Protein 4ZGM (pdb70)

Sequence (128 aa):
TVSLWETVQKWREYRRQCQRSLTEDPPPATDLFCNRTFDEYACWPDGEPGSFVNVSCPWYLPWASSVPQGHVYRFCTAEGLWLQKDNSSLPWRDLSECEEGTFTTSDVSSYLEGQAAKEFIAWLVRGRG

Foldseek 3Di:
DDDPVQLVVLLVVQVVVLVVCLPPPDDDPDLLWAPWDDPSQDTFHTHDAFAKGWDAHRCSDPCCVVLVPFIKIWGQHSNRYIDPDPPDPHTDMGCPSNDD/DDDPVNVVVVVVVVVVVVVVVCVVVPVD

InterPro domains:
  IPR000832 GPCR, family 2, secretin-like [PF00002] (144-398)
  IPR000832 GPCR, family 2, secretin-like [PR00249] (146-170)
  IPR000832 GPCR, family 2, secretin-like [PR00249] (178-202)
  IPR000832 GPCR, family 2, secretin-like [PR00249] (228-251)
  IPR000832 GPCR, family 2, secretin-like [PR00249] (266-291)
  IPR000832 GPCR, family 2, secretin-like [PR00249] (307-332)
  IPR000832 GPCR, family 2, secretin-like [PR00249] (349-369)
  IPR000832 GPCR, family 2, secretin-like [PR00249] (384-405)
  IPR001879 GPCR, family 2, extracellular hormone receptor domain [PF02793] (60-128)
  IPR001879 GPCR, family 2, extracellular hormone receptor domain [PS50227] (45-130)
  IPR001879 GPCR, family 2, extracellular hormone receptor domain [SM00008] (58-135)
  IPR003290 GPCR, family 2, glucagon-like peptide-1/glucagon receptor [PR01353] (12-25)
  IPR003290 GPCR, family 2, glucagon-like peptide-1/glucagon receptor [PR01353] (37-54)
  IPR003290 GPCR, family 2, glucagon-like peptide-1/glucagon receptor [PR01353] (73-84)
  IPR003290 GPCR, family 2, glucagon-like peptide-1/glucagon receptor [PR01353] (369-385)
  IPR003292 GPCR, family 2, glucagon-like peptide-1 receptor [PR01355] (16-37)
  IPR003292 GPCR, family 2, glucagon-like peptide-1 receptor [PR01355] (47-61)
  IPR003292 GPCR, family 2, glucagon-like peptide-1 receptor [PR01355] (91-102)
  IPR003292 GPCR, family 2, glucagon-like peptide-1 receptor [PR01355] (110-119)
  IPR003292 GPCR, family 2, glucagon-like peptide-1 receptor [PR01355] (127-148)

Secondary structure (DSSP, 8-state):
---HHHHHHHHHHHHHHHHHHHHHSPPPSSTTSBP-EE-SS-EEPPB-TTEEEEEEPPTTSTTGGG-TT-EEEEEE-TTSSB-B-TTSSSBP-B-GGG--/---HHHHHHHHHHHHHHHHHHHHHTT--

Radius of gyration: 16.76 Å; Cα contacts (8 Å, |Δi|>4): 198; chains: 2; bounding box: 42×32×52 Å

CATH classification: 4.10.1240.10

Organism: Homo sapiens (NCBI:txid9606)

Nearest PDB structures (foldseek):
  5otv-assemb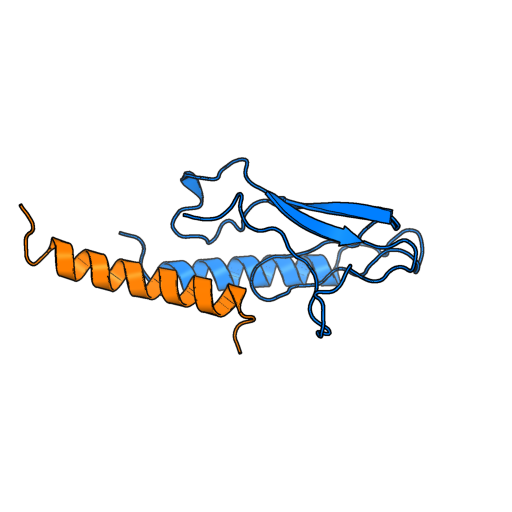ly2_A  TM=1.002E+00  e=1.399E-19  Homo sapiens
  5otv-assembly1_C  TM=1.002E+00  e=2.028E-18  Homo sapiens
  5e94-assembly1_G  TM=9.799E-01  e=1.396E-18  Homo sapiens
  7ki1-assembly1_R  TM=9.760E-01  e=6.211E-18  Homo sapiens
  5vai-assembly1_R  TM=9.695E-01  e=4.263E-16  Oryctolagus cuniculus

Solvent-accessible surface area: 8155 Å² total; per-residue (Å²): 128,43,48,73,149,73,0,29,85,84,10,126,58,22,71,116,69,4,91,123,41,48,115,125,69,105,116,37,100,58,140,87,41,0,104,52,43,31,27,40,5,0,28,1,61,31,1,111,51,44,30,130,13,82,21,71,12,0,108,1,6,28,32,24,102,88,21,95,146,9,55,0,57,6,47,0,24,69,124,16,109,33,72,89,107,131,163,38,101,105,34,78,59,49,29,69,76,3,117,131,114,111,143,120,67,66,81,59,52,138,116,108,8,44,42,1,59,103,21,9,38,77,0,52,167,34,88,113

Structure (mmCIF, N/CA/C/O backbone):
data_4ZGM
#
_entry.id   4ZGM
#
_cell.length_a   95.610
_cell.length_b   35.790
_cell.length_c   42.680
_cell.angle_alpha   90.00
_cell.angle_beta   90.00
_cell.angle_gamma   90.00
#
_symmetry.space_group_name_H-M   'P 21 21 2'
#
loop_
_entity.id
_entity.type
_entity.pdbx_description
1 polymer 'Glucagon-like peptide 1 receptor'
2 polymer 'Semaglutide peptide backbone; 8Aib,34R-GLP-1(7-37)-OH'
3 non-polymer 3,6,9,12,15,18-hexaoxahexacosan-1-ol
4 water water
#
loop_
_atom_site.group_PDB
_atom_site.id
_atom_site.type_symbol
_atom_site.label_atom_id
_atom_site.label_alt_id
_atom_site.label_comp_id
_atom_site.label_asym_id
_atom_site.label_entity_id
_atom_site.label_seq_id
_atom_site.pdbx_PDB_ins_code
_atom_site.Cartn_x
_atom_site.Cartn_y
_atom_site.Cartn_z
_atom_site.occupancy
_atom_site.B_iso_or_equiv
_atom_site.auth_seq_id
_atom_site.auth_comp_id
_atom_site.auth_asym_id
_atom_site.auth_atom_id
_atom_site.pdbx_PDB_model_num
ATOM 1 N N . THR A 1 6 ? 4.263 40.036 28.041 1.00 48.52 29 THR A N 1
ATOM 2 C CA . THR A 1 6 ? 4.207 40.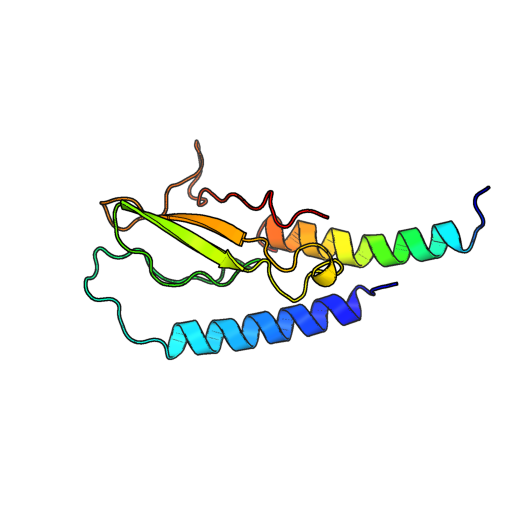622 26.708 1.00 50.26 29 THR A CA 1
ATOM 3 C C . THR A 1 6 ? 5.609 41.029 26.249 1.00 41.80 29 THR A C 1
ATOM 4 O O . THR A 1 6 ? 6.566 40.954 27.024 1.00 47.71 29 THR A O 1
ATOM 14 N N . VAL A 1 7 ? 5.734 41.469 25.000 1.00 37.51 30 VAL A N 1
ATOM 15 C CA . VAL A 1 7 ? 7.059 41.720 24.418 1.00 32.34 30 VAL A CA 1
ATOM 16 C C . VAL A 1 7 ? 7.638 43.038 24.913 1.00 21.83 30 VAL A C 1
ATOM 17 O O . VAL A 1 7 ? 7.027 44.086 24.735 1.00 28.58 30 VAL A O 1
ATOM 30 N N . SER A 1 8 ? 8.849 42.996 25.464 1.00 25.06 31 SER A N 1
ATOM 31 C CA . SER A 1 8 ? 9.417 44.174 26.109 1.00 23.27 31 SER A CA 1
ATOM 32 C C . SER A 1 8 ? 10.167 45.069 25.159 1.00 19.85 31 SER A C 1
ATOM 33 O O . SER A 1 8 ? 10.555 44.644 24.067 1.00 20.92 31 SER A O 1
ATOM 41 N N . LEU A 1 9 ? 10.382 46.312 25.573 1.00 19.41 32 LEU A N 1
ATOM 42 C CA . LEU A 1 9 ? 11.205 47.241 24.796 1.00 17.36 32 LEU A CA 1
ATOM 43 C C . LEU A 1 9 ? 12.603 46.664 24.570 1.00 22.08 32 LEU A C 1
ATOM 44 O O . LEU A 1 9 ? 13.156 46.706 23.462 1.00 19.21 32 LEU A O 1
ATOM 60 N N . TRP A 1 10 ? 13.196 46.112 25.624 1.00 20.91 33 TRP A N 1
ATOM 61 C CA . TRP A 1 10 ? 14.590 45.709 25.538 1.00 19.95 33 TRP A CA 1
ATOM 62 C C . TRP A 1 10 ? 14.755 44.475 24.626 1.00 17.10 33 TRP A C 1
ATOM 63 O O . TRP A 1 10 ? 15.732 44.378 23.875 1.00 22.51 33 TRP A O 1
ATOM 84 N N . GLU A 1 11 ? 13.790 43.570 24.662 1.00 20.14 34 GLU A N 1
ATOM 85 C CA . GLU A 1 11 ? 13.780 42.402 23.798 1.00 22.04 34 GLU A CA 1
ATOM 86 C C . GLU A 1 11 ? 13.696 42.874 22.344 1.00 19.69 34 GLU A C 1
ATOM 87 O O . GLU A 1 11 ? 14.390 42.353 21.467 1.00 21.75 34 GLU A O 1
ATOM 99 N N . THR A 1 12 ? 12.853 43.874 22.111 1.00 17.90 35 THR A N 1
ATOM 100 C CA . THR A 1 12 ? 12.660 44.404 20.747 1.00 16.27 35 THR A CA 1
ATOM 101 C C . THR A 1 12 ? 13.915 45.159 20.251 1.00 18.41 35 THR A C 1
ATOM 102 O O . THR A 1 12 ? 14.324 45.010 19.093 1.00 18.49 35 THR A O 1
ATOM 113 N N . VAL A 1 13 ? 14.528 45.975 21.104 1.00 17.01 36 VAL A N 1
ATOM 114 C CA . VAL A 1 13 ? 15.777 46.623 20.768 1.00 18.20 36 VAL A CA 1
ATOM 115 C C . VAL A 1 13 ? 16.858 45.597 20.418 1.00 19.16 36 VAL A C 1
ATOM 116 O O . VAL A 1 13 ? 17.572 45.760 19.435 1.00 18.12 36 VAL A O 1
ATOM 129 N N . GLN A 1 14 ? 17.003 44.542 21.217 1.00 16.55 37 GLN A N 1
ATOM 130 C CA . GLN A 1 14 ? 18.030 43.547 20.899 1.00 20.14 37 GLN A CA 1
ATOM 131 C C . GLN A 1 14 ? 17.769 42.878 19.541 1.00 19.05 37 GLN A C 1
ATOM 132 O O . GLN A 1 14 ? 18.718 42.627 18.785 1.00 19.01 37 GLN A O 1
ATOM 146 N N . LYS A 1 15 ? 16.502 42.589 19.226 1.00 19.94 38 LYS A N 1
ATOM 147 C CA . LYS A 1 15 ? 16.188 41.959 17.939 1.00 20.29 38 LYS A CA 1
ATOM 148 C C . LYS A 1 15 ? 16.463 42.936 16.814 1.00 20.14 38 LYS A C 1
ATOM 149 O O . LYS A 1 15 ? 17.028 42.569 15.770 1.00 18.85 38 LYS A O 1
ATOM 168 N N . TRP A 1 16 ? 16.101 44.198 17.018 1.00 17.48 39 TRP A N 1
ATOM 169 C CA . TRP A 1 16 ? 16.401 45.220 16.007 1.00 16.47 39 TRP A CA 1
ATOM 170 C C . TRP A 1 16 ? 17.903 45.344 15.745 1.00 17.09 39 TRP A C 1
ATOM 171 O O . TRP A 1 16 ? 18.357 45.483 14.593 1.00 16.75 39 TRP A O 1
ATOM 192 N N . ARG A 1 17 ? 18.707 45.332 16.807 1.00 18.58 40 ARG A N 1
ATOM 193 C CA . ARG A 1 17 ? 20.147 45.420 16.628 1.00 17.33 40 ARG A CA 1
ATOM 194 C C . ARG A 1 17 ? 20.669 44.265 15.798 1.00 18.07 40 ARG A C 1
ATOM 195 O O . ARG A 1 17 ? 21.557 44.446 14.964 1.00 20.52 40 ARG A O 1
ATOM 216 N N . GLU A 1 18 ? 20.092 43.083 15.968 1.00 17.75 41 GLU A N 1
ATOM 217 C CA . GLU A 1 18 ? 20.550 41.945 15.183 1.00 21.91 41 GLU A CA 1
ATOM 218 C C . GLU A 1 18 ? 20.069 42.055 13.736 1.00 20.64 41 GLU A C 1
ATOM 219 O O . GLU A 1 18 ? 20.823 41.757 12.815 1.00 20.86 41 GLU A O 1
ATOM 231 N N . TYR A 1 19 ? 18.833 42.486 13.551 1.00 18.36 42 TYR A N 1
ATOM 232 C CA . TYR A 1 19 ? 18.302 42.747 12.204 1.00 15.86 42 TYR A CA 1
ATOM 233 C C . TYR A 1 19 ? 19.225 43.760 11.488 1.00 18.23 42 TYR A C 1
ATOM 234 O O . TYR A 1 19 ? 19.574 43.612 10.300 1.00 17.90 42 TYR A O 1
ATOM 252 N N . ARG A 1 20 ? 19.612 44.803 12.201 1.00 17.94 43 ARG A N 1
ATOM 253 C CA . ARG A 1 20 ? 20.510 45.813 11.633 1.00 16.55 43 ARG A CA 1
ATOM 254 C C . ARG A 1 20 ? 21.872 45.225 11.286 1.00 18.88 43 ARG A C 1
ATOM 255 O O . ARG A 1 20 ? 22.436 45.537 10.229 1.00 20.05 43 ARG A O 1
ATOM 276 N N . ARG A 1 21 ? 22.398 44.382 12.164 1.00 19.53 44 ARG A N 1
ATOM 277 C CA . ARG A 1 21 ? 23.682 43.733 11.928 1.00 23.49 44 ARG A CA 1
ATOM 278 C C . ARG A 1 21 ? 23.614 42.885 10.682 1.00 18.95 44 ARG A C 1
ATOM 279 O O . ARG A 1 21 ? 24.525 42.911 9.836 1.00 20.79 44 ARG A O 1
ATOM 300 N N . GLN A 1 22 ? 22.535 42.116 10.552 1.00 17.91 45 GLN A N 1
ATOM 301 C CA . GLN A 1 22 ? 22.375 41.263 9.381 1.00 18.34 45 GLN A CA 1
ATOM 302 C C . GLN A 1 22 ? 22.218 42.095 8.122 1.00 23.57 45 GLN A C 1
ATOM 303 O O . GLN A 1 22 ? 22.764 41.754 7.061 1.00 20.74 45 GLN A O 1
ATOM 317 N N . CYS A 1 23 ? 21.507 43.208 8.240 1.00 17.38 46 CYS A N 1
ATOM 318 C CA . CYS A 1 23 ? 21.336 44.108 7.106 1.00 18.37 46 CYS A CA 1
ATOM 319 C C . CYS A 1 23 ? 22.664 44.692 6.686 1.00 19.99 46 CYS A C 1
ATOM 320 O O . CYS A 1 23 ? 22.999 44.689 5.505 1.00 20.23 46 CYS A O 1
ATOM 327 N N . GLN A 1 24 ? 23.458 45.182 7.639 1.00 18.44 47 GLN A N 1
ATOM 328 C CA . GLN A 1 24 ? 24.715 45.798 7.252 1.00 19.96 47 GLN A CA 1
ATOM 329 C C . GLN A 1 24 ? 25.643 44.794 6.551 1.00 21.44 47 GLN A C 1
ATOM 330 O O . GLN A 1 24 ? 26.374 45.171 5.620 1.00 20.47 47 GLN A O 1
ATOM 344 N N . ARG A 1 25 ? 25.591 43.532 6.968 1.00 19.42 48 ARG A N 1
ATOM 345 C CA . ARG A 1 25 ? 26.342 42.469 6.315 1.00 21.00 48 ARG A CA 1
ATOM 346 C C . ARG A 1 25 ? 25.914 42.339 4.867 1.00 20.21 48 ARG A C 1
ATOM 347 O O . ARG A 1 25 ? 26.748 42.303 3.945 1.00 21.01 48 ARG A O 1
ATOM 368 N N . SER A 1 26 ? 24.606 42.320 4.634 1.00 19.52 49 SER A N 1
ATOM 369 C CA . SER A 1 26 ? 24.116 42.254 3.256 1.00 18.30 49 SER A CA 1
ATOM 370 C C . SER A 1 26 ? 24.516 43.467 2.429 1.00 17.50 49 SER A C 1
ATOM 371 O O . SER A 1 26 ? 24.923 43.333 1.255 1.00 21.52 49 SER A O 1
ATOM 379 N N . LEU A 1 27 ? 24.380 44.656 2.999 1.00 17.66 50 LEU A N 1
ATOM 380 C CA . LEU A 1 27 ? 24.735 45.873 2.285 1.00 21.48 50 LEU A CA 1
ATOM 381 C C . LEU A 1 27 ? 26.186 45.815 1.803 1.00 20.13 50 LEU A C 1
ATOM 382 O O . LEU A 1 27 ? 26.495 46.217 0.685 1.00 21.32 50 LEU A O 1
ATOM 398 N N . THR A 1 28 ? 27.053 45.298 2.666 1.00 19.41 51 THR A N 1
ATOM 399 C CA . THR A 1 28 ? 28.482 45.169 2.352 1.00 21.82 51 THR A CA 1
ATOM 400 C C . THR A 1 28 ? 28.768 44.053 1.365 1.00 20.44 51 THR A C 1
ATOM 401 O O . THR A 1 28 ? 29.557 44.231 0.425 1.00 24.11 51 THR A O 1
ATOM 412 N N . GLU A 1 29 ? 28.123 42.904 1.535 1.00 19.05 52 GLU A N 1
ATOM 413 C CA . GLU A 1 29 ? 28.591 41.703 0.871 1.00 24.00 52 GLU A CA 1
ATOM 414 C C . GLU A 1 29 ? 27.833 41.375 -0.392 1.00 28.13 52 GLU A C 1
ATOM 415 O O . GLU A 1 29 ? 28.352 40.650 -1.248 1.00 29.20 52 GLU A O 1
ATOM 427 N N . ASP A 1 30 ? 26.618 41.897 -0.519 1.00 20.72 53 ASP A N 1
ATOM 428 C CA . ASP A 1 30 ? 25.792 41.542 -1.676 1.00 25.47 53 ASP A CA 1
ATOM 429 C C . ASP A 1 30 ? 26.491 42.085 -2.922 1.00 22.14 53 ASP A C 1
ATOM 430 O O . ASP A 1 30 ? 26.988 43.213 -2.944 1.00 23.49 53 ASP A O 1
ATOM 439 N N . PRO A 1 31 ? 26.521 41.294 -4.003 1.00 33.21 54 PRO A N 1
ATOM 440 C CA . PRO A 1 31 ? 27.266 41.777 -5.161 1.00 33.80 54 PRO A CA 1
ATOM 441 C C . PRO A 1 31 ? 26.576 42.953 -5.870 1.00 30.89 54 PRO A C 1
ATOM 442 O O . PRO A 1 31 ? 25.362 43.120 -5.706 1.00 28.58 54 PRO A O 1
ATOM 453 N N . PRO A 1 32 ? 27.338 43.741 -6.638 1.00 36.34 55 PRO A N 1
ATOM 454 C CA . PRO A 1 32 ? 26.772 44.913 -7.311 1.00 36.02 55 PRO A CA 1
ATOM 455 C C . PRO A 1 32 ? 25.608 44.541 -8.203 1.00 25.30 55 PRO A C 1
ATOM 456 O O . PRO A 1 32 ? 25.446 43.379 -8.582 1.00 30.04 55 PRO A O 1
ATOM 467 N N . PRO A 1 33 ? 24.744 45.516 -8.476 1.00 26.84 56 PRO A N 1
ATOM 468 C CA . PRO A 1 33 ? 23.596 45.227 -9.318 1.00 30.16 56 PRO A CA 1
ATOM 469 C C . PRO A 1 33 ? 24.049 45.227 -10.761 1.00 27.95 56 PRO A C 1
ATOM 470 O O . PRO A 1 33 ? 25.170 45.665 -11.035 1.00 28.03 56 PRO A O 1
ATOM 481 N N . ALA A 1 34 ? 23.197 44.782 -11.669 1.00 31.90 57 ALA A N 1
ATOM 482 C CA . ALA A 1 34 ? 23.629 44.602 -13.051 1.00 30.11 57 ALA A CA 1
ATOM 483 C C . ALA A 1 34 ? 24.029 45.920 -13.694 1.00 36.43 57 ALA A C 1
ATOM 484 O O . ALA A 1 34 ? 24.939 45.963 -14.528 1.00 37.98 57 ALA A O 1
ATOM 491 N N . THR A 1 35 ? 23.358 46.994 -13.302 1.00 25.62 58 THR A N 1
ATOM 492 C CA . THR A 1 35 ? 23.663 48.325 -13.824 1.00 26.26 58 THR A CA 1
ATOM 493 C C . THR A 1 35 ? 23.482 49.379 -12.758 1.00 29.35 58 THR A C 1
ATOM 494 O O . THR A 1 35 ? 22.740 49.159 -11.797 1.00 24.80 58 THR A O 1
ATOM 505 N N . ASP A 1 36 ? 24.138 50.525 -12.927 1.00 29.54 59 ASP A N 1
ATOM 506 C CA . ASP A 1 36 ? 24.041 51.612 -11.947 1.00 26.32 59 ASP A CA 1
ATOM 507 C C . ASP A 1 36 ? 22.707 52.329 -12.014 1.00 27.67 59 ASP A C 1
ATOM 508 O O . ASP A 1 36 ? 22.460 53.253 -11.229 1.00 32.19 59 ASP A O 1
ATOM 517 N N . LEU A 1 37 ? 21.863 51.918 -12.957 1.00 24.20 60 LEU A N 1
ATOM 518 C CA . LEU A 1 37 ? 20.488 52.401 -13.031 1.00 24.58 60 LEU A CA 1
ATOM 519 C C . LEU A 1 37 ? 19.569 51.687 -12.061 1.00 25.45 60 LEU A C 1
ATOM 520 O O . LEU A 1 37 ? 18.429 52.104 -11.894 1.00 27.11 60 LEU A O 1
ATOM 536 N N . PHE A 1 38 ? 20.043 50.611 -11.428 1.00 22.59 61 PHE A N 1
ATOM 537 C CA . PHE A 1 38 ? 19.300 50.003 -10.334 1.00 20.26 61 PHE A CA 1
ATOM 538 C C . PHE A 1 38 ? 19.239 51.003 -9.209 1.00 24.82 61 PHE A C 1
ATOM 539 O O . PHE A 1 38 ? 20.190 51.763 -8.975 1.00 20.80 61 PHE A O 1
ATOM 556 N N . CYS A 1 39 ? 18.152 50.985 -8.456 1.00 18.38 62 CYS A N 1
ATOM 557 C CA . CYS A 1 39 ? 18.143 51.766 -7.248 1.00 17.40 62 CYS A CA 1
ATOM 558 C C . CYS A 1 39 ? 19.036 51.095 -6.207 1.00 19.70 62 CYS A C 1
ATOM 559 O O . CYS A 1 39 ? 19.160 49.880 -6.184 1.00 21.13 62 CYS A O 1
ATOM 566 N N . ASN A 1 40 ? 19.578 51.892 -5.305 1.00 17.58 63 ASN A N 1
ATOM 567 C CA . ASN A 1 40 ? 20.567 51.409 -4.338 1.00 16.75 63 ASN A CA 1
ATOM 568 C C . ASN A 1 40 ? 19.970 50.889 -3.042 1.00 19.30 63 ASN A C 1
ATOM 569 O O . ASN A 1 40 ? 19.131 51.542 -2.409 1.00 18.74 63 ASN A O 1
ATOM 580 N N . ARG A 1 41 ? 20.444 49.712 -2.656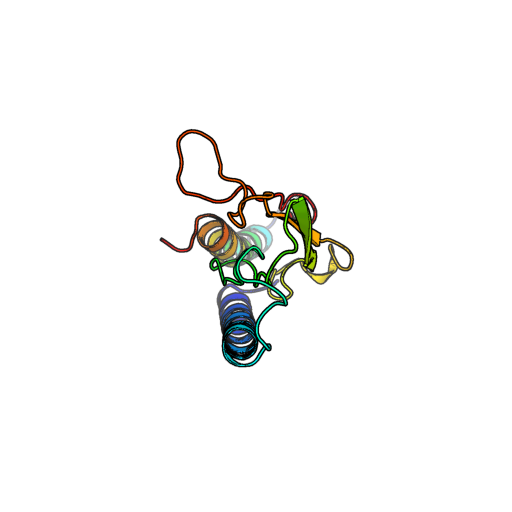 1.00 19.86 64 ARG A N 1
ATOM 581 C CA . ARG A 1 41 ? 20.222 49.137 -1.331 1.00 20.12 64 ARG A CA 1
ATOM 582 C C . ARG A 1 41 ? 20.382 50.181 -0.246 1.00 20.41 64 ARG A C 1
ATOM 583 O O . ARG A 1 41 ? 21.207 51.106 -0.361 1.00 17.19 64 ARG A O 1
ATOM 604 N N . THR A 1 42 ? 19.634 49.993 0.842 1.00 17.48 65 THR A N 1
ATOM 605 C CA . THR A 1 42 ? 19.742 50.880 1.986 1.00 17.52 65 THR A CA 1
ATOM 606 C C . THR A 1 42 ? 19.082 50.267 3.206 1.00 18.53 65 THR A C 1
ATOM 607 O O . THR A 1 42 ? 18.159 49.463 3.093 1.00 17.62 65 THR A O 1
ATOM 618 N N . PHE A 1 43 ? 19.572 50.647 4.380 1.00 15.77 66 PHE A N 1
ATOM 619 C CA . PHE A 1 43 ? 18.853 50.423 5.635 1.00 15.54 66 PHE A CA 1
ATOM 620 C C . PHE A 1 43 ? 18.246 51.750 6.044 1.00 20.22 66 PHE A C 1
ATOM 621 O O . PHE A 1 43 ? 18.985 52.733 6.220 1.00 21.56 66 PHE A O 1
ATOM 638 N N . ASP A 1 44 ? 16.931 51.790 6.264 1.00 17.80 67 ASP A N 1
ATOM 639 C CA . ASP A 1 44 ? 16.283 53.070 6.547 1.00 18.21 67 ASP A CA 1
ATOM 640 C C . ASP A 1 44 ? 15.846 53.164 8.002 1.00 15.76 67 ASP A C 1
ATOM 641 O O . ASP A 1 44 ? 15.038 54.025 8.352 1.00 19.95 67 ASP A O 1
ATOM 650 N N . GLU A 1 45 ? 16.436 52.298 8.822 1.00 17.30 68 GLU A N 1
ATOM 651 C CA . GLU A 1 45 ? 16.221 52.152 10.288 1.00 17.31 68 GLU A CA 1
ATOM 652 C C . GLU A 1 45 ? 15.048 51.212 10.609 1.00 18.13 68 GLU A C 1
ATOM 653 O O . GLU A 1 45 ? 14.961 50.712 11.717 1.00 18.22 68 GLU A O 1
ATOM 665 N N . TYR A 1 46 ? 14.166 50.972 9.641 1.00 16.83 69 TYR A N 1
ATOM 666 C CA . TYR A 1 46 ? 13.009 50.110 9.818 1.00 19.27 69 TYR A CA 1
ATOM 667 C C . TYR A 1 46 ? 13.187 48.803 9.043 1.00 16.67 69 TYR A C 1
ATOM 668 O O . TYR A 1 46 ? 13.101 47.713 9.594 1.00 17.56 69 TYR A O 1
ATOM 686 N N . ALA A 1 47 ? 13.490 48.932 7.765 1.00 14.96 70 ALA A N 1
ATOM 687 C CA . ALA A 1 47 ? 13.713 47.767 6.904 1.00 15.55 70 ALA A CA 1
ATOM 688 C C . ALA A 1 47 ? 15.020 47.812 6.119 1.00 19.49 70 ALA A C 1
ATOM 689 O O . ALA A 1 47 ? 15.580 48.857 5.821 1.00 19.44 70 ALA A O 1
ATOM 696 N N . CYS A 1 48 ? 15.461 46.620 5.761 1.00 15.41 71 CYS A N 1
ATOM 697 C CA . CYS A 1 48 ? 16.614 46.404 4.910 1.00 16.10 71 CYS A CA 1
ATOM 698 C C . CYS A 1 48 ? 16.178 46.290 3.456 1.00 17.09 71 CYS A C 1
ATOM 699 O O . CYS A 1 48 ? 15.555 45.302 3.101 1.00 22.04 71 CYS A O 1
ATOM 706 N N . TRP A 1 49 ? 16.492 47.293 2.637 1.00 18.09 72 TRP A N 1
ATOM 707 C CA . TRP A 1 49 ? 16.112 47.291 1.215 1.00 16.44 72 TRP A CA 1
ATOM 708 C C . TRP A 1 49 ? 17.253 46.813 0.314 1.00 21.27 72 TRP A C 1
ATOM 709 O O . TRP A 1 49 ? 18.353 47.315 0.412 1.00 18.70 72 TRP A O 1
ATOM 730 N N . PRO A 1 50 ? 16.977 45.869 -0.601 1.00 19.51 73 PRO A N 1
ATOM 731 C CA . PRO A 1 50 ? 17.985 45.463 -1.587 1.00 20.54 73 PRO A CA 1
ATOM 732 C C . PRO A 1 50 ? 18.035 46.445 -2.746 1.00 19.79 73 PRO A C 1
ATOM 733 O O . PRO A 1 50 ? 17.196 47.350 -2.794 1.00 19.50 73 PRO A O 1
ATOM 744 N N . ASP A 1 51 ? 18.989 46.293 -3.659 1.00 18.67 74 ASP A N 1
ATOM 745 C CA . ASP A 1 51 ? 18.974 47.097 -4.887 1.00 18.90 74 ASP A CA 1
ATOM 746 C C . ASP A 1 51 ? 17.662 46.814 -5.592 1.00 19.90 74 ASP A C 1
ATOM 747 O O . ASP A 1 51 ? 17.073 45.730 -5.427 1.00 22.84 74 ASP A O 1
ATOM 756 N N . GLY A 1 52 ? 17.199 47.768 -6.389 1.00 19.51 75 GLY A N 1
ATOM 757 C CA . GLY A 1 52 ? 15.930 47.631 -7.081 1.00 18.73 75 GLY A CA 1
ATOM 758 C C . GLY A 1 52 ? 16.087 47.739 -8.588 1.00 21.27 75 GLY A C 1
ATOM 759 O O . GLY A 1 52 ? 16.876 48.555 -9.061 1.00 19.92 75 GLY A O 1
ATOM 763 N N . GLU A 1 53 ? 15.383 46.891 -9.326 1.00 21.41 76 GLU A N 1
ATOM 764 C CA . GLU A 1 53 ? 15.313 47.034 -10.805 1.00 20.06 76 GLU A CA 1
ATOM 765 C C . GLU A 1 53 ? 14.614 48.329 -11.144 1.00 19.77 76 GLU A C 1
ATOM 766 O O . GLU A 1 53 ? 13.568 48.630 -10.549 1.00 20.57 76 GLU A O 1
ATOM 778 N N . PRO A 1 54 ? 15.128 49.090 -12.126 1.00 21.68 77 PRO A N 1
ATOM 779 C CA . PRO A 1 54 ? 14.412 50.308 -12.532 1.00 19.40 77 PRO A CA 1
ATOM 780 C C . PRO A 1 54 ? 12.993 50.046 -13.002 1.00 20.77 77 PRO A C 1
ATOM 781 O O . PRO A 1 54 ? 12.736 49.077 -13.724 1.00 21.88 77 PRO A O 1
ATOM 792 N N . GLY A 1 55 ? 12.082 50.913 -12.595 1.00 20.91 78 GLY A N 1
ATOM 793 C CA . GLY A 1 55 ? 10.701 50.806 -13.006 1.00 23.83 78 GLY A CA 1
ATOM 794 C C . GLY A 1 55 ? 9.945 49.653 -12.361 1.00 23.03 78 GLY A C 1
ATOM 795 O O . GLY A 1 55 ? 9.063 49.075 -12.972 1.00 20.00 78 GLY A O 1
ATOM 799 N N . SER A 1 56 ? 10.274 49.312 -11.126 1.00 20.59 79 SER A N 1
ATOM 800 C CA . SER A 1 56 ? 9.604 48.188 -10.466 1.00 18.52 79 SER A CA 1
ATOM 801 C C . SER A 1 56 ? 9.407 48.392 -8.978 1.00 19.08 79 SER A C 1
ATOM 802 O O . SER A 1 56 ? 10.135 49.151 -8.346 1.00 19.64 79 SER A O 1
ATOM 810 N N . PHE A 1 57 ? 8.422 47.691 -8.437 1.00 19.10 80 PHE A N 1
ATOM 811 C CA . PHE A 1 57 ? 8.224 47.626 -7.000 1.00 20.86 80 PHE A CA 1
ATOM 812 C C . PHE A 1 57 ? 9.232 46.685 -6.377 1.00 20.66 80 PHE A C 1
ATOM 813 O O . PHE A 1 57 ? 9.581 45.642 -6.940 1.00 21.09 80 PHE A O 1
ATOM 830 N N . VAL A 1 58 ? 9.686 47.061 -5.190 1.00 18.42 81 VAL A N 1
ATOM 831 C CA . VAL A 1 58 ? 10.638 46.267 -4.436 1.00 16.71 81 VAL A CA 1
ATOM 832 C C . VAL A 1 58 ? 9.921 45.877 -3.169 1.00 19.05 81 VAL A C 1
ATOM 833 O O . VAL A 1 58 ? 9.344 46.735 -2.513 1.00 17.94 81 VAL A O 1
ATOM 846 N N . ASN A 1 59 ? 9.950 44.600 -2.817 1.00 20.79 82 ASN A N 1
ATOM 847 C CA . ASN A 1 59 ? 9.249 44.168 -1.602 1.00 20.97 82 ASN A CA 1
ATOM 848 C C . ASN A 1 59 ? 10.202 43.444 -0.673 1.00 20.97 82 ASN A C 1
ATOM 849 O O . ASN A 1 59 ? 11.059 42.682 -1.103 1.00 25.43 82 ASN A O 1
ATOM 860 N N . VAL A 1 60 ? 10.044 43.684 0.623 1.00 20.46 83 VAL A N 1
ATOM 861 C CA . VAL A 1 60 ? 10.789 42.910 1.603 1.00 19.50 83 VAL A CA 1
ATOM 862 C C . VAL A 1 60 ? 9.822 42.471 2.681 1.00 18.33 83 VAL A C 1
ATOM 863 O O . VAL A 1 60 ? 8.800 43.105 2.902 1.00 20.78 83 VAL A O 1
ATOM 876 N N . SER A 1 61 ? 10.145 41.369 3.342 1.00 20.87 84 SER A N 1
ATOM 877 C CA . SER A 1 61 ? 9.288 40.868 4.419 1.00 19.20 84 SER A CA 1
ATOM 878 C C . SER A 1 61 ? 9.159 41.854 5.543 1.00 20.45 84 SER A C 1
ATOM 879 O O . SER A 1 61 ? 10.095 42.603 5.805 1.00 20.74 84 SER A O 1
ATOM 887 N N . CYS A 1 62 ? 8.011 41.836 6.219 1.00 21.55 85 CYS A N 1
ATOM 888 C CA . CYS A 1 62 ? 7.860 42.621 7.450 1.00 18.63 85 CYS A CA 1
ATOM 889 C C . CYS A 1 62 ? 9.062 42.332 8.331 1.00 18.59 85 CYS A C 1
ATOM 890 O O . CYS A 1 62 ? 9.451 41.183 8.510 1.00 20.47 85 CYS A O 1
ATOM 897 N N . PRO A 1 63 ? 9.657 43.379 8.904 1.00 18.78 86 PRO A N 1
ATOM 898 C CA . PRO A 1 63 ? 10.859 43.109 9.706 1.00 16.59 86 PRO A CA 1
ATOM 899 C C . PRO A 1 63 ? 10.618 42.181 10.882 1.00 18.88 86 PRO A C 1
ATOM 900 O O . PRO A 1 63 ? 9.668 42.365 11.626 1.00 18.78 86 PRO A O 1
ATOM 911 N N . TRP A 1 64 ? 11.506 41.215 11.069 1.00 20.82 87 TRP A N 1
ATOM 912 C CA . TRP A 1 64 ? 11.192 40.135 11.976 1.00 19.36 87 TRP A CA 1
ATOM 913 C C . TRP A 1 64 ? 11.304 40.540 13.436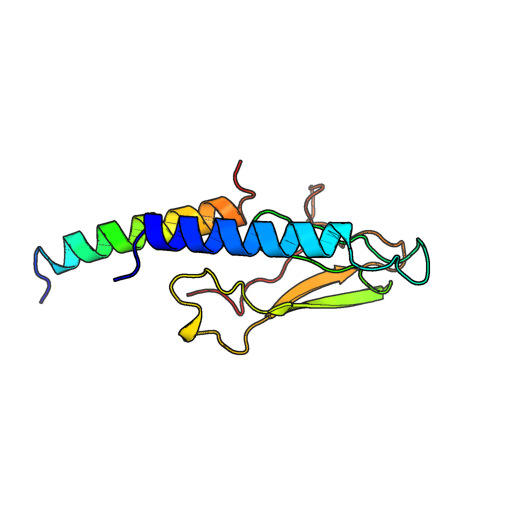 1.00 20.18 87 TRP A C 1
ATOM 914 O O . TRP A 1 64 ? 10.854 39.796 14.293 1.00 19.46 87 TRP A O 1
ATOM 935 N N . TYR A 1 65 ? 11.856 41.712 13.720 1.00 18.72 88 TYR A N 1
ATOM 936 C CA . TYR A 1 65 ? 11.964 42.181 15.122 1.00 18.00 88 TYR A CA 1
ATOM 937 C C . TYR A 1 65 ? 10.681 42.802 15.656 1.00 20.46 88 TYR A C 1
ATOM 938 O O . TYR A 1 65 ? 10.598 43.149 16.832 1.00 20.82 88 TYR A O 1
ATOM 956 N N . LEU A 1 66 ? 9.667 42.981 14.809 1.00 18.09 89 LEU A N 1
ATOM 957 C CA . LEU A 1 66 ? 8.417 43.577 15.263 1.00 15.87 89 LEU A CA 1
ATOM 958 C C . LEU A 1 66 ? 7.810 42.734 16.384 1.00 19.67 89 LEU A C 1
ATOM 959 O O . LEU A 1 66 ? 7.839 41.499 16.306 1.00 20.08 89 LEU A O 1
ATOM 975 N N . PRO A 1 67 ? 7.271 43.390 17.418 1.00 19.19 90 PRO A N 1
ATOM 976 C CA . PRO A 1 67 ? 6.669 42.588 18.490 1.00 19.85 90 PRO A CA 1
ATOM 977 C C . PRO A 1 67 ? 5.583 41.643 17.989 1.00 24.43 90 PRO A C 1
ATOM 978 O O . PRO A 1 67 ? 5.421 40.548 18.535 1.00 24.68 90 PRO A O 1
ATOM 989 N N . TRP A 1 68 ? 4.858 42.086 16.965 1.00 21.25 91 TRP A N 1
ATOM 990 C CA . TRP A 1 68 ? 3.739 41.336 16.407 1.00 23.04 91 TRP A CA 1
ATOM 991 C C . TRP A 1 68 ? 4.100 40.612 15.118 1.00 21.16 91 TRP A C 1
ATOM 992 O O . TRP A 1 68 ? 3.217 40.275 14.331 1.00 23.56 91 TRP A O 1
ATOM 1013 N N . ALA A 1 69 ? 5.379 40.366 14.897 1.00 21.38 92 ALA A N 1
ATOM 1014 C CA . ALA A 1 69 ? 5.824 39.749 13.644 1.00 19.21 92 ALA A CA 1
ATOM 1015 C C . ALA A 1 69 ? 5.076 38.444 13.367 1.00 24.83 92 ALA A C 1
ATOM 1016 O O . ALA A 1 69 ? 4.831 38.091 12.226 1.00 24.24 92 ALA A O 1
ATOM 1023 N N . SER A 1 70 ? 4.715 37.716 14.416 1.00 26.39 93 SER A N 1
ATOM 1024 C CA . SER A 1 70 ? 4.088 36.410 14.211 1.00 27.30 93 SER A CA 1
ATOM 1025 C C . SER A 1 70 ? 2.685 36.546 13.626 1.00 29.07 93 SER A C 1
ATOM 1026 O O . SER A 1 70 ? 2.140 35.580 13.106 1.00 30.71 93 SER A O 1
ATOM 1034 N N . SER A 1 71 ? 2.097 37.741 13.720 1.00 23.52 94 SER A N 1
ATOM 1035 C CA . SER A 1 71 ? 0.780 38.026 13.145 1.00 30.23 94 SER A CA 1
ATOM 1036 C C . SER A 1 71 ? 0.809 38.552 11.704 1.00 28.52 94 SER A C 1
ATOM 1037 O O . SER A 1 71 ? -0.244 38.690 11.057 1.00 29.57 94 SER A O 1
ATOM 1045 N N . VAL A 1 72 ? 2.003 38.879 11.218 1.00 25.56 95 VAL A N 1
ATOM 1046 C CA . VAL A 1 72 ? 2.180 39.319 9.827 1.00 24.49 95 VAL A CA 1
ATOM 1047 C C . VAL A 1 72 ? 3.229 38.473 9.110 1.00 31.23 95 VAL A C 1
ATOM 1048 O O . VAL A 1 72 ? 4.129 39.006 8.421 1.00 27.16 95 VAL A O 1
ATOM 1061 N N . PRO A 1 73 ? 3.108 37.136 9.214 1.00 29.33 96 PRO A N 1
ATOM 1062 C CA . PRO A 1 73 ? 4.169 36.272 8.677 1.00 29.87 96 PRO A CA 1
ATOM 1063 C C . PRO A 1 73 ? 4.365 36.332 7.152 1.00 31.12 96 PRO A C 1
ATOM 1064 O O . PRO A 1 73 ? 5.446 36.010 6.664 1.00 33.12 96 PRO A O 1
ATOM 1075 N N . GLN A 1 74 ? 3.333 36.712 6.417 1.00 28.96 97 GLN A N 1
ATOM 1076 C CA . GLN A 1 74 ? 3.429 36.810 4.961 1.00 31.21 97 GLN A CA 1
ATOM 1077 C C . GLN A 1 74 ? 3.338 38.254 4.480 1.00 32.17 97 GLN A C 1
ATOM 1078 O O . GLN A 1 74 ? 3.136 38.503 3.293 1.00 33.46 97 GLN A O 1
ATOM 1092 N N . GLY A 1 75 ? 3.474 39.210 5.390 1.00 24.62 98 GLY A N 1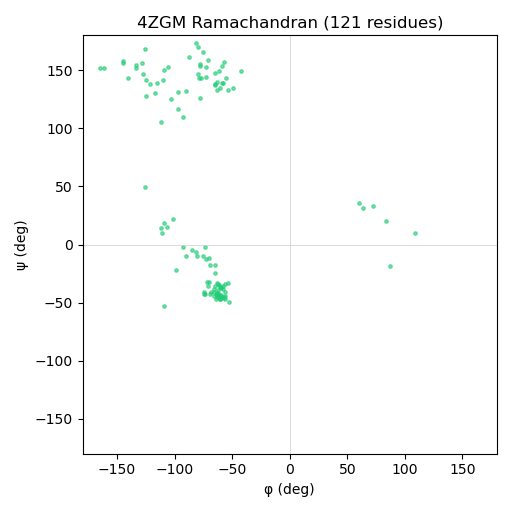
ATOM 1093 C CA . GLY A 1 75 ? 3.350 40.607 5.020 1.00 26.15 98 GLY A CA 1
ATOM 1094 C C . GLY A 1 75 ? 4.628 41.090 4.348 1.00 26.49 98 GLY A C 1
ATOM 1095 O O . GLY A 1 75 ? 5.694 40.520 4.579 1.00 24.10 98 GLY A O 1
ATOM 1099 N N . HIS A 1 76 ? 4.497 42.110 3.494 1.00 24.64 99 HIS A N 1
ATOM 1100 C CA . HIS A 1 76 ? 5.630 42.752 2.854 1.00 23.37 99 HIS A CA 1
ATOM 1101 C C . HIS A 1 76 ? 5.489 44.263 2.942 1.00 22.80 99 HIS A C 1
ATOM 1102 O O . HIS A 1 76 ? 4.380 44.793 2.984 1.00 24.47 99 HIS A O 1
ATOM 1116 N N . VAL A 1 77 ? 6.636 44.946 2.944 1.00 18.47 100 VAL A N 1
ATOM 1117 C CA . VAL A 1 77 ? 6.676 46.397 2.856 1.00 16.06 100 VAL A CA 1
ATOM 1118 C C . VAL A 1 77 ? 7.223 46.675 1.450 1.00 16.60 100 VAL A C 1
ATOM 1119 O O . VAL A 1 77 ? 7.998 45.858 0.920 1.00 18.70 100 VAL A O 1
ATOM 1132 N N . TYR A 1 78 ? 6.814 47.799 0.875 1.00 17.77 101 TYR A N 1
ATOM 1133 C CA . TYR A 1 78 ? 7.134 48.132 -0.518 1.00 16.02 101 TYR A CA 1
ATOM 1134 C C . TYR A 1 78 ? 7.768 49.508 -0.673 1.00 18.15 101 TYR A C 1
ATOM 1135 O O . TYR A 1 78 ? 7.417 50.470 0.034 1.00 17.40 101 TYR A O 1
ATOM 1153 N N . ARG A 1 79 ? 8.661 49.574 -1.658 1.00 16.72 102 ARG A N 1
ATOM 1154 C CA . ARG A 1 79 ? 9.177 50.812 -2.233 1.00 18.73 102 ARG A CA 1
ATOM 1155 C C . ARG A 1 79 ? 8.941 50.701 -3.732 1.00 17.72 102 ARG A C 1
ATOM 1156 O O . ARG A 1 79 ? 8.659 49.597 -4.246 1.00 16.64 102 ARG A O 1
ATOM 1177 N N . PHE A 1 80 ? 9.109 51.812 -4.441 1.00 16.56 103 PHE A N 1
ATOM 1178 C CA . PHE A 1 80 ? 9.104 51.774 -5.894 1.00 15.87 103 PHE A CA 1
ATOM 1179 C C . PHE A 1 80 ? 10.384 52.391 -6.429 1.00 16.56 103 PHE A C 1
ATOM 1180 O O . PHE A 1 80 ? 10.759 53.507 -6.051 1.00 18.33 103 PHE A O 1
ATOM 1197 N N . CYS A 1 81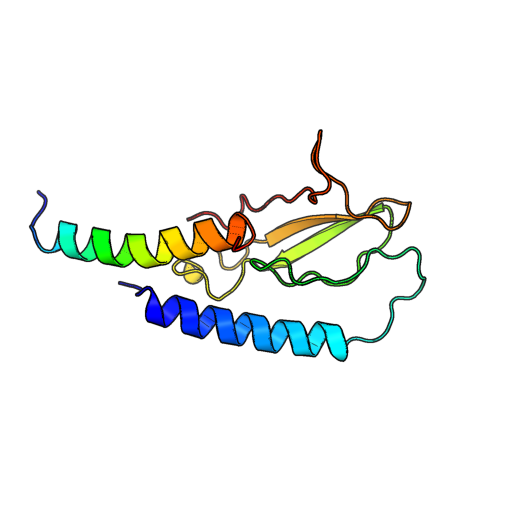 ? 11.053 51.644 -7.302 1.00 15.38 104 CYS A N 1
ATOM 1198 C CA . CYS A 1 81 ? 12.293 52.083 -7.915 1.00 18.43 104 CYS A CA 1
ATOM 1199 C C . CYS A 1 81 ? 11.971 52.666 -9.272 1.00 21.51 104 CYS A C 1
ATOM 1200 O O . CYS A 1 81 ? 11.496 51.934 -10.147 1.00 20.18 104 CYS A O 1
ATOM 1207 N N . THR A 1 82 ? 12.227 53.959 -9.457 1.00 18.41 105 THR A N 1
ATOM 1208 C CA . THR A 1 82 ? 11.889 54.609 -10.726 1.00 21.16 105 THR A CA 1
ATOM 1209 C C . THR A 1 82 ? 12.865 54.248 -11.829 1.00 23.00 105 THR A C 1
ATOM 1210 O O . THR A 1 82 ? 13.951 53.720 -11.590 1.00 19.24 105 THR A O 1
ATOM 1221 N N . ALA A 1 83 ? 12.471 54.549 -13.071 1.00 22.77 106 ALA A N 1
ATOM 1222 C CA . ALA A 1 83 ? 13.286 54.208 -14.220 1.00 24.06 106 ALA A CA 1
ATOM 1223 C C . ALA A 1 83 ? 14.620 54.954 -14.223 1.00 27.09 106 ALA A C 1
ATOM 1224 O O . ALA A 1 83 ? 15.536 54.554 -14.929 1.00 29.27 106 ALA A O 1
ATOM 1231 N N . GLU A 1 84 ? 14.712 56.034 -13.442 1.00 20.97 107 GLU A N 1
ATOM 1232 C CA . GLU A 1 84 ? 15.929 56.832 -13.318 1.00 23.34 107 GLU A CA 1
ATOM 1233 C C . GLU A 1 84 ? 16.903 56.259 -12.281 1.00 25.35 107 GLU A C 1
ATOM 1234 O O . GLU A 1 84 ? 17.986 56.801 -12.095 1.00 28.49 107 GLU A O 1
ATOM 1246 N N . GLY A 1 85 ? 16.516 55.201 -11.565 1.00 20.62 108 GLY A N 1
ATOM 1247 C CA . GLY A 1 85 ? 17.395 54.615 -10.566 1.00 21.79 108 GLY A CA 1
ATOM 1248 C C . GLY A 1 85 ? 17.335 55.337 -9.213 1.00 20.32 108 GLY A C 1
ATOM 1249 O O . GLY A 1 85 ? 18.261 55.243 -8.389 1.00 21.72 108 GLY A O 1
ATOM 1253 N N . LEU A 1 86 ? 16.254 56.075 -8.999 1.00 18.98 109 LEU A N 1
ATOM 1254 C CA . LEU A 1 86 ? 15.985 56.768 -7.739 1.00 18.84 109 LEU A CA 1
ATOM 1255 C C . LEU A 1 86 ? 14.750 56.154 -7.120 1.00 17.33 109 LEU A C 1
ATOM 1256 O O . LEU A 1 86 ? 13.787 55.874 -7.820 1.00 17.58 109 LEU A O 1
ATOM 1272 N N . TRP A 1 87 ? 14.756 55.956 -5.807 1.00 18.24 110 TRP A N 1
ATOM 1273 C CA . TRP A 1 87 ? 13.546 55.524 -5.166 1.00 18.76 110 TRP A CA 1
ATOM 1274 C C . TRP A 1 87 ? 12.495 56.605 -5.332 1.00 19.97 110 TRP A C 1
ATOM 1275 O O . TRP A 1 87 ? 12.780 57.800 -5.234 1.00 18.81 110 TRP A O 1
ATOM 1296 N N . LEU A 1 88 ? 11.269 56.183 -5.591 1.00 18.68 111 LEU A N 1
ATOM 1297 C CA . LEU A 1 88 ? 10.147 57.098 -5.604 1.00 21.40 111 LEU A CA 1
ATOM 1298 C C . LEU A 1 88 ? 10.095 57.866 -4.291 1.00 19.46 111 LEU A C 1
ATOM 1299 O O . LEU A 1 88 ? 10.210 57.270 -3.222 1.00 20.99 111 LEU A O 1
ATOM 1315 N N . GLN A 1 89 ? 9.916 59.187 -4.380 1.00 21.31 112 GLN A N 1
ATOM 1316 C CA . GLN A 1 89 ? 9.899 60.074 -3.212 1.00 21.12 112 GLN A CA 1
ATOM 1317 C C . GLN A 1 89 ? 8.500 60.592 -2.797 1.00 26.33 112 GLN A C 1
ATOM 1318 O O . GLN A 1 89 ? 7.572 60.724 -3.611 1.00 24.08 112 GLN A O 1
ATOM 1332 N N . LYS A 1 90 ? 8.362 60.889 -1.512 1.00 26.90 113 LYS A N 1
ATOM 1333 C CA . LYS A 1 90 ? 7.157 61.533 -0.985 1.00 28.42 113 LYS A CA 1
ATOM 1334 C C . LYS A 1 90 ? 7.122 63.003 -1.412 1.00 36.22 113 LYS A C 1
ATOM 1335 O O . LYS A 1 90 ? 8.163 63.657 -1.464 1.00 40.51 113 LYS A O 1
ATOM 1354 N N . ASP A 1 91 ? 5.928 63.524 -1.700 1.00 35.96 114 ASP A N 1
ATOM 1355 C CA . ASP A 1 91 ? 5.776 64.929 -2.087 1.00 42.78 114 ASP A CA 1
ATOM 1356 C C . ASP A 1 91 ? 6.374 65.856 -1.036 1.00 44.38 114 ASP A C 1
ATOM 1357 O O . ASP A 1 91 ? 6.265 65.579 0.153 1.00 41.28 114 ASP A O 1
ATOM 1366 N N . ASN A 1 92 ? 6.990 66.950 -1.483 1.00 50.60 115 ASN A N 1
ATOM 1367 C CA . ASN A 1 92 ? 7.551 67.971 -0.587 1.00 57.17 115 ASN A CA 1
ATOM 1368 C C . ASN A 1 92 ? 8.621 67.398 0.323 1.00 58.11 115 ASN A C 1
ATOM 1369 O O . ASN A 1 92 ? 8.748 67.812 1.476 1.00 63.34 115 ASN A O 1
ATOM 1380 N N . SER A 1 93 ? 9.393 66.455 -0.200 1.00 49.46 116 SER A N 1
ATOM 1381 C CA . SER A 1 93 ? 10.251 65.641 0.642 1.00 47.65 116 SER A CA 1
ATOM 1382 C C . SER A 1 93 ? 11.343 64.962 -0.159 1.00 46.38 116 SER A C 1
ATOM 1383 O O . SER A 1 93 ? 11.174 64.674 -1.343 1.00 52.07 116 SER A O 1
ATOM 1391 N N . SER A 1 94 ? 12.461 64.705 0.506 1.00 46.56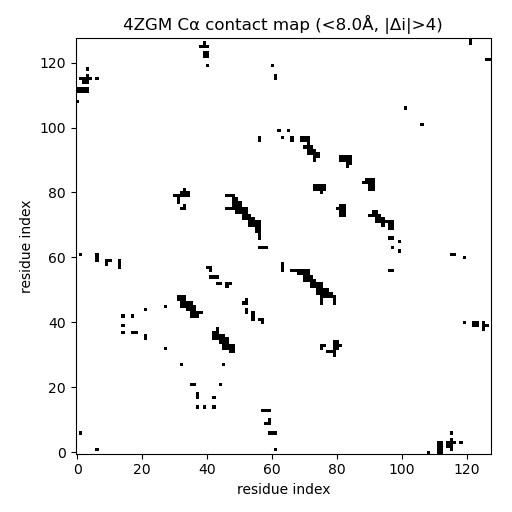 117 SER A N 1
ATOM 1392 C CA . SER A 1 94 ? 13.519 63.878 -0.053 1.00 48.31 117 SER A CA 1
ATOM 1393 C C . SER A 1 94 ? 13.318 62.422 0.384 1.00 42.42 117 SER A C 1
ATOM 1394 O O . SER A 1 94 ? 14.078 61.537 -0.001 1.00 37.93 117 SER A O 1
ATOM 1402 N N . LEU A 1 95 ? 12.290 62.175 1.189 1.00 32.26 118 LEU A N 1
ATOM 1403 C CA . LEU A 1 95 ? 12.073 60.851 1.764 1.00 25.99 118 LEU A CA 1
ATOM 1404 C C . LEU A 1 95 ? 11.421 59.882 0.793 1.00 30.80 118 LEU A C 1
ATOM 1405 O O . LEU A 1 95 ? 10.619 60.297 -0.050 1.00 32.43 118 LEU A O 1
ATOM 1421 N N . PRO A 1 96 ? 11.779 58.588 0.891 1.00 27.92 119 PRO A N 1
ATOM 1422 C CA . PRO A 1 96 ? 11.207 57.634 -0.066 1.00 19.34 119 PRO A CA 1
ATOM 1423 C C . PRO A 1 96 ? 9.798 57.234 0.273 1.00 22.36 119 PRO A C 1
ATOM 1424 O O . PRO A 1 96 ? 9.433 57.075 1.450 1.00 24.20 119 PRO A O 1
ATOM 1435 N N . TRP A 1 97 ? 9.004 57.054 -0.774 1.00 18.40 120 TRP A N 1
ATOM 1436 C CA . TRP A 1 97 ? 7.685 56.479 -0.629 1.00 22.91 120 TRP A CA 1
ATOM 1437 C C . TRP A 1 97 ? 7.834 55.046 -0.119 1.00 19.77 120 TRP A C 1
ATOM 1438 O O . TRP A 1 97 ? 8.656 54.262 -0.604 1.00 21.23 120 TRP A O 1
ATOM 1459 N N . ARG A 1 98 ? 7.041 54.718 0.879 1.00 18.86 121 ARG A N 1
ATOM 1460 C CA . ARG A 1 98 ? 6.966 53.348 1.361 1.00 21.56 121 ARG A CA 1
ATOM 1461 C C . ARG A 1 98 ? 5.532 52.990 1.692 1.00 25.19 121 ARG A C 1
ATOM 1462 O O . ARG A 1 98 ? 4.780 53.830 2.195 1.00 23.17 121 ARG A O 1
ATOM 1483 N N . ASP A 1 99 ? 5.168 51.749 1.415 1.00 21.08 122 ASP A N 1
ATOM 1484 C CA . ASP A 1 99 ? 3.918 51.190 1.909 1.00 19.25 122 ASP A CA 1
ATOM 1485 C C . ASP A 1 99 ? 4.201 50.101 2.934 1.00 21.06 122 ASP A C 1
ATOM 1486 O O . ASP A 1 99 ? 4.630 49.002 2.579 1.00 22.20 122 ASP A O 1
ATOM 1495 N N . LEU A 1 100 ? 3.973 50.420 4.204 1.00 19.40 123 LEU A N 1
ATOM 1496 C CA . LEU A 1 100 ? 4.193 49.457 5.294 1.00 19.89 123 LEU A CA 1
ATOM 1497 C C . LEU A 1 100 ? 2.879 48.924 5.873 1.00 23.20 123 LEU A C 1
ATOM 1498 O O . LEU A 1 100 ? 2.896 48.324 6.944 1.00 23.60 123 LEU A O 1
ATOM 1514 N N . SER A 1 101 ? 1.768 49.133 5.163 1.00 24.09 124 SER A N 1
ATOM 1515 C CA . SER A 1 101 ? 0.436 48.807 5.670 1.00 27.99 124 SER A CA 1
ATOM 1516 C C . SER A 1 101 ? 0.301 47.327 6.054 1.00 26.42 124 SER A C 1
ATOM 1517 O O . SER A 1 101 ? -0.370 47.000 7.039 1.00 29.24 124 SER A O 1
ATOM 1526 N N . GLU A 1 102 ? 0.948 46.438 5.313 1.00 22.67 125 GLU A N 1
ATOM 1527 C CA . GLU A 1 102 ? 0.842 45.002 5.592 1.00 21.00 125 GLU A CA 1
ATOM 1528 C C . GLU A 1 102 ? 1.535 44.569 6.876 1.00 29.00 125 GLU A C 1
ATOM 1529 O O . GLU A 1 102 ? 1.378 43.427 7.302 1.00 26.55 125 GLU A O 1
ATOM 1541 N N . CYS A 1 103 ? 2.332 45.464 7.452 1.00 23.52 126 CYS A N 1
ATOM 1542 C CA . CYS A 1 103 ? 3.139 45.144 8.630 1.00 21.92 126 CYS A CA 1
ATOM 1543 C C . CYS A 1 103 ? 2.683 45.851 9.879 1.00 23.38 126 CYS A C 1
ATOM 1544 O O . CYS A 1 103 ? 3.378 45.841 10.902 1.00 24.04 126 CYS A O 1
ATOM 1551 N N . GLU A 1 104 ? 1.518 46.483 9.805 1.00 28.93 127 GLU A N 1
ATOM 1552 C CA . GLU A 1 104 ? 0.989 47.200 10.952 1.00 29.74 127 GLU A CA 1
ATOM 1553 C C . GLU A 1 104 ? 0.388 46.212 11.928 1.00 27.53 127 GLU A C 1
ATOM 1554 O O . GLU A 1 104 ? 0.024 45.110 11.549 1.00 32.19 127 GLU A O 1
ATOM 1566 N N . GLU A 1 105 ? 0.317 46.597 13.195 1.00 27.84 128 GLU A N 1
ATOM 1567 C CA . GLU A 1 105 ? -0.120 45.672 14.235 1.00 34.69 128 GLU A CA 1
ATOM 1568 C C . GLU A 1 105 ? -1.567 45.240 14.002 1.00 36.89 128 GLU A C 1
ATOM 1569 O O . GLU A 1 105 ? -2.408 46.081 13.702 1.00 38.50 128 GLU A O 1
ATOM 1581 N N . GLY B 2 4 ? -13.817 43.023 33.298 1.00 44.98 10 GLY B N 1
ATOM 1582 C CA . GLY B 2 4 ? -13.339 44.394 33.358 1.00 42.49 10 GLY B CA 1
ATOM 1583 C C . GLY B 2 4 ? -11.823 44.494 33.267 1.00 45.01 10 GLY B C 1
ATOM 1584 O O . GLY B 2 4 ? -11.157 43.526 32.921 1.00 39.44 10 GLY B O 1
ATOM 1588 N N . THR B 2 5 ? -11.275 45.659 33.597 1.00 35.44 11 THR B N 1
ATOM 1589 C CA . THR B 2 5 ? -9.827 45.887 33.483 1.00 31.77 11 THR B CA 1
ATOM 1590 C C . THR B 2 5 ? -9.175 45.988 34.857 1.00 31.18 11 THR B C 1
ATOM 1591 O O . THR B 2 5 ? -9.753 46.581 35.766 1.00 26.65 11 THR B O 1
ATOM 1602 N N . PHE B 2 6 ? -7.973 45.426 34.983 1.00 26.21 12 PHE B N 1
ATOM 1603 C CA . PHE B 2 6 ? -7.224 45.394 36.239 1.00 25.94 12 PHE B CA 1
ATOM 1604 C C . PHE B 2 6 ? -5.930 46.169 36.111 1.00 29.16 12 PHE B C 1
ATOM 1605 O O . PHE B 2 6 ? -5.479 46.455 35.007 1.00 27.57 12 PHE B O 1
ATOM 1622 N N A THR B 2 7 ? -5.319 46.495 37.247 0.30 27.36 13 THR B N 1
ATOM 1623 N N B THR B 2 7 ? -5.331 46.509 37.242 0.70 27.34 13 THR B N 1
ATOM 1624 C CA A THR B 2 7 ? -4.109 47.315 37.258 0.30 24.89 13 THR B CA 1
ATOM 1625 C CA B THR B 2 7 ? -4.114 47.306 37.225 0.70 24.72 13 THR B CA 1
ATOM 1626 C C A THR B 2 7 ? -2.961 46.629 36.509 0.30 27.31 13 THR B C 1
ATOM 1627 C C B THR B 2 7 ? -3.040 46.619 36.391 0.70 27.24 13 THR B C 1
ATOM 1628 O O A THR B 2 7 ? -2.096 47.295 35.936 0.30 26.89 13 THR B O 1
ATOM 1629 O O B THR B 2 7 ? -2.309 47.264 35.637 0.70 26.67 13 THR B O 1
ATOM 1650 N N . SER B 2 8 ? -2.951 45.299 36.512 1.00 25.90 14 SER B N 1
ATOM 1651 C CA . SER B 2 8 ? -1.966 44.540 35.751 1.00 27.52 14 SER B CA 1
ATOM 1652 C C . SER B 2 8 ? -2.203 44.650 34.252 1.00 26.18 14 SER B C 1
ATOM 1653 O O . SER B 2 8 ? -1.261 44.530 33.463 1.00 27.86 14 SER B O 1
ATOM 1662 N N . ASP B 2 9 ? -3.449 44.851 33.831 1.00 22.06 15 ASP B N 1
ATOM 1663 C CA . ASP B 2 9 ? -3.706 45.122 32.414 1.00 24.52 15 ASP B CA 1
ATOM 1664 C C . ASP B 2 9 ? -3.080 46.445 31.980 1.00 26.67 15 ASP B C 1
ATOM 1665 O O . ASP B 2 9 ? -2.615 46.585 30.838 1.00 21.95 15 ASP B O 1
ATOM 1674 N N . VAL B 2 10 ? -3.094 47.421 32.886 1.00 23.12 16 VAL B N 1
ATOM 1675 C CA . VAL B 2 10 ? -2.588 48.749 32.586 1.00 19.71 16 VAL B CA 1
ATOM 1676 C C . VAL B 2 10 ? -1.080 48.696 32.572 1.00 22.85 16 VAL B C 1
ATOM 1677 O O . VAL B 2 10 ? -0.449 49.272 31.694 1.00 23.43 16 VAL B O 1
ATOM 1690 N N . SER B 2 11 ? -0.480 47.999 33.535 1.00 17.54 17 SER B N 1
ATOM 1691 C CA . SER B 2 11 ? 0.961 47.908 33.577 1.00 19.69 17 SER B CA 1
ATOM 1692 C C . SER B 2 11 ? 1.510 47.139 32.387 1.00 21.92 17 SER B C 1
ATOM 1693 O O . SER B 2 11 ? 2.496 47.563 31.807 1.00 22.02 17 SER B O 1
ATOM 1701 N N . SER B 2 12 ? 0.860 46.049 31.981 1.00 25.26 18 SER B N 1
ATOM 1702 C CA . SER B 2 12 ? 1.255 45.385 30.736 1.00 26.64 18 SER B CA 1
ATOM 1703 C C . SER B 2 12 ? 1.085 46.278 29.500 1.00 22.72 18 SER B C 1
ATOM 1704 O O . SER B 2 12 ? 1.936 46.278 28.610 1.00 21.38 18 SER B O 1
ATOM 1712 N N . TYR B 2 13 ? -0.040 46.991 29.403 1.00 18.13 19 TYR B N 1
ATOM 1713 C CA . TYR B 2 13 ? -0.251 47.940 28.327 1.00 20.64 19 TYR B CA 1
ATOM 1714 C C . TYR B 2 13 ? 0.916 48.917 28.233 1.00 21.59 19 TYR B C 1
ATOM 1715 O O . TYR B 2 13 ? 1.462 49.142 27.165 1.00 20.33 19 TYR B O 1
ATOM 1733 N N . LEU B 2 14 ? 1.293 49.503 29.365 1.00 20.06 20 LEU B N 1
ATOM 1734 C CA . LEU B 2 14 ? 2.406 50.458 29.372 1.00 20.28 20 LEU B CA 1
ATOM 1735 C C . LEU B 2 14 ? 3.728 49.847 28.892 1.00 19.75 20 LEU B C 1
ATOM 1736 O O . LEU B 2 14 ? 4.431 50.450 28.100 1.00 21.91 20 LEU B O 1
ATOM 1752 N N . GLU B 2 15 ? 4.062 48.647 29.353 1.00 20.96 21 GLU B N 1
ATOM 1753 C CA . GLU B 2 15 ? 5.261 47.959 28.828 1.00 20.75 21 GLU B CA 1
ATOM 1754 C C . GLU B 2 15 ? 5.201 47.691 27.330 1.00 25.06 21 GLU B C 1
ATOM 1755 O O . GLU B 2 15 ? 6.152 47.930 26.582 1.00 24.32 21 GLU B O 1
ATOM 1767 N N . GLY B 2 16 ? 4.061 47.195 26.889 1.00 21.55 22 GLY B N 1
ATOM 1768 C CA . GLY B 2 16 ? 3.842 46.974 25.486 1.00 22.13 22 GLY B CA 1
ATOM 1769 C C . GLY B 2 16 ? 4.008 48.248 24.688 1.00 24.57 22 GLY B C 1
ATOM 1770 O O . GLY B 2 16 ? 4.532 48.231 23.581 1.00 20.45 22 GLY B O 1
ATOM 1774 N N . GLN B 2 17 ? 3.552 49.369 25.238 1.00 22.33 23 GLN B N 1
ATOM 1775 C CA . GLN B 2 17 ? 3.608 50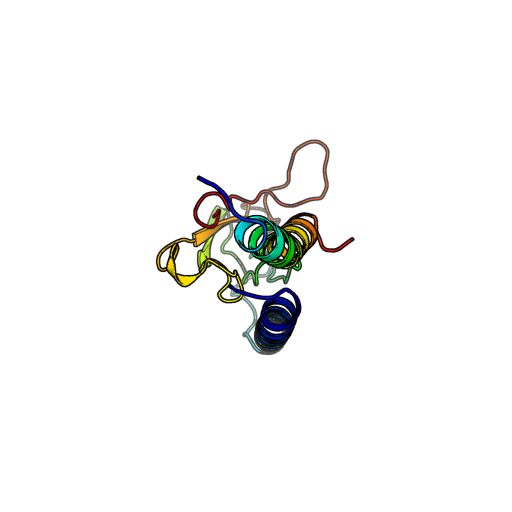.621 24.499 1.00 20.39 23 GLN B CA 1
ATOM 1776 C C . GLN B 2 17 ? 5.046 51.110 24.352 1.00 22.13 23 GLN B C 1
ATOM 1777 O O . GLN B 2 17 ? 5.393 51.739 23.337 1.00 23.40 23 GLN B O 1
ATOM 1791 N N . ALA B 2 18 ? 5.900 50.830 25.333 1.00 19.54 24 ALA B N 1
ATOM 1792 C CA . ALA B 2 18 ? 7.318 51.204 25.203 1.00 19.57 24 ALA B CA 1
ATOM 1793 C C . ALA B 2 18 ? 7.919 50.582 23.924 1.00 20.53 24 ALA B C 1
ATOM 1794 O O . ALA B 2 18 ? 8.566 51.264 23.114 1.00 21.92 24 ALA B O 1
ATOM 1801 N N . ALA B 2 19 ? 7.672 49.301 23.693 1.00 18.01 25 ALA B N 1
ATOM 1802 C CA . ALA B 2 19 ? 8.167 48.690 22.443 1.00 17.85 25 ALA B CA 1
ATOM 1803 C C . ALA B 2 19 ? 7.497 49.273 21.180 1.00 20.57 25 ALA B C 1
ATOM 1804 O O . ALA B 2 19 ? 8.164 49.559 20.174 1.00 21.30 25 ALA B O 1
ATOM 1811 N N . LYS B 2 20 ? 6.182 49.453 21.213 1.00 17.30 26 LYS B N 1
ATOM 1812 C CA . LYS B 2 20 ? 5.468 50.034 20.078 1.00 20.17 26 LYS B CA 1
ATOM 1813 C C . LYS B 2 20 ? 5.945 51.452 19.771 1.00 20.38 26 LYS B C 1
ATOM 1814 O O . LYS B 2 20 ? 6.010 51.850 18.610 1.00 21.71 26 LYS B O 1
ATOM 1833 N N . GLU B 2 21 ? 6.312 52.224 20.783 1.00 18.94 27 GLU B N 1
ATOM 1834 C CA . GLU B 2 21 ? 6.790 53.591 20.526 1.00 20.90 27 GLU B CA 1
ATOM 1835 C C . GLU B 2 21 ? 8.169 53.536 19.904 1.00 20.54 27 GLU B C 1
ATOM 1836 O O . GLU B 2 21 ? 8.530 54.374 19.070 1.00 21.82 27 GLU B O 1
ATOM 1848 N N . PHE B 2 22 ? 8.937 52.525 20.275 1.00 18.16 28 PHE B N 1
ATOM 1849 C CA . PHE B 2 22 ? 10.244 52.349 19.673 1.00 17.07 28 PHE B CA 1
ATOM 1850 C C . PHE B 2 22 ? 10.068 52.072 18.171 1.00 17.74 28 PHE B C 1
ATOM 1851 O O . PHE B 2 22 ? 10.768 52.668 17.335 1.00 18.56 28 PHE B O 1
ATOM 1868 N N . ILE B 2 23 ? 9.126 51.199 17.817 1.00 17.36 29 ILE B N 1
ATOM 1869 C CA . ILE B 2 23 ? 8.864 50.899 16.420 1.00 18.29 29 ILE B CA 1
ATOM 1870 C C . ILE B 2 23 ? 8.450 52.160 15.703 1.00 20.31 29 ILE B C 1
ATOM 1871 O O . ILE B 2 23 ? 8.920 52.438 14.615 1.00 18.80 29 ILE B O 1
ATOM 1887 N N . ALA B 2 24 ? 7.541 52.925 16.295 1.00 20.15 30 ALA B N 1
ATOM 1888 C CA . ALA B 2 24 ? 7.081 54.139 15.634 1.00 21.43 30 ALA B CA 1
ATOM 1889 C C . ALA B 2 24 ? 8.254 55.083 15.382 1.00 20.57 30 ALA B C 1
ATOM 1890 O O . ALA B 2 24 ? 8.298 55.777 14.352 1.00 24.72 30 ALA B O 1
ATOM 1897 N N . TRP B 2 25 ? 9.183 55.125 16.333 1.00 20.10 31 TRP B N 1
ATOM 1898 C CA . TRP B 2 25 ? 10.381 55.962 16.221 1.00 22.07 31 TRP B CA 1
ATOM 1899 C C . TRP B 2 25 ? 11.247 55.481 15.044 1.00 25.28 31 TRP B C 1
ATOM 1900 O O . TRP B 2 25 ? 11.760 56.283 14.282 1.00 23.54 31 TRP B O 1
ATOM 1921 N N . LEU B 2 26 ? 11.407 54.174 14.890 1.00 19.85 32 LEU B N 1
ATOM 1922 C CA . LEU B 2 26 ? 12.127 53.649 13.729 1.00 16.10 32 LEU B CA 1
ATOM 1923 C C . LEU B 2 26 ? 11.442 54.026 12.424 1.00 20.08 32 LEU B C 1
ATOM 1924 O O . LEU B 2 26 ? 12.101 54.384 11.438 1.00 20.65 32 LEU B O 1
ATOM 1940 N N . VAL B 2 27 ? 10.122 53.906 12.395 1.00 18.31 33 VAL B N 1
ATOM 1941 C CA . VAL B 2 27 ? 9.361 54.218 11.184 1.00 19.22 33 VAL B CA 1
ATOM 1942 C C . VAL B 2 27 ? 9.576 55.690 10.791 1.00 24.96 33 VAL B C 1
ATOM 1943 O O . VAL B 2 27 ? 9.666 56.013 9.602 1.00 23.91 33 VAL B O 1
ATOM 1956 N N . ARG B 2 28 ? 9.686 56.570 11.783 1.00 23.78 34 ARG B N 1
ATOM 1957 C CA . ARG B 2 28 ? 9.999 57.978 11.535 1.00 27.66 34 ARG B CA 1
ATOM 1958 C C . ARG B 2 28 ? 11.450 58.216 11.121 1.00 32.35 34 ARG B C 1
ATOM 1959 O O . ARG B 2 28 ? 11.795 59.310 10.703 1.00 39.74 34 ARG B O 1
ATOM 1980 N N . GLY B 2 29 ? 12.309 57.217 11.268 1.00 29.40 35 GLY B N 1
ATOM 1981 C CA . GLY B 2 29 ? 13.687 57.355 10.859 1.00 29.21 35 GLY B CA 1
ATOM 1982 C C . GLY B 2 29 ? 14.658 57.441 12.007 1.00 46.35 35 GLY B C 1
ATOM 1983 O O . GLY B 2 29 ? 15.837 57.744 11.805 1.00 55.30 35 GLY B O 1
ATOM 1987 N N . ARG B 2 30 ? 14.166 57.177 13.215 1.00 43.07 36 ARG B N 1
ATOM 1988 C CA . ARG B 2 30 ? 15.033 57.056 14.378 1.00 41.56 36 ARG B CA 1
ATOM 1989 C C . ARG B 2 30 ? 15.745 58.371 14.673 1.00 50.39 36 ARG B C 1
ATOM 1990 O O . ARG B 2 30 ? 16.866 58.370 15.177 1.00 58.52 36 ARG B O 1
ATOM 2011 N N . GLY B 2 31 ? 15.088 59.487 14.363 1.00 50.90 37 GLY B N 1
ATOM 2012 C CA . GLY B 2 31 ? 15.709 60.798 14.477 1.00 59.27 37 GLY B CA 1
ATOM 2013 C C . GLY B 2 31 ? 15.631 61.400 15.869 1.00 66.32 37 GLY B C 1
ATOM 2014 O O . GLY B 2 31 ? 16.455 62.239 16.240 1.00 70.57 37 GLY B O 1
#

B-factor: mean 31.39, std 13.98, range [13.02, 103.27]

GO terms:
  GO:0005886 plasma membrane (C, IDA)
  GO:0044508 glucagon-like peptide 1 receptor activity (F, IDA)
  GO:0007189 adenylate cyclase-activating G protein-coupled receptor signaling pathway (P, IDA)
  GO:0005886 plasma membrane (C, EXP)
  GO:0004888 transmembrane signaling receptor activity (F, TAS)
  GO:0005886 plasma membrane (C, TAS)
  GO:0016020 membrane (C, TAS)
  GO:0007190 activation of adenylate cyclase activity (P, TAS)
  GO:0005515 protein binding (F, IPI)
  GO:0007204 positive regulation of cytosolic calcium ion concentration (P, IDA)